Protein AF-A0A7U9T0N3-F1 (afdb_monomer_lite)

Radius of gyration: 20.31 Å; chains: 1; bounding box: 51×36×56 Å

Structure (mmCIF, N/CA/C/O backbone):
data_AF-A0A7U9T0N3-F1
#
_entry.id   AF-A0A7U9T0N3-F1
#
loop_
_atom_site.group_PDB
_atom_site.id
_atom_site.type_symbol
_atom_site.label_atom_id
_atom_site.label_alt_id
_atom_site.label_comp_id
_atom_site.label_asym_id
_atom_site.label_entity_id
_atom_site.label_seq_id
_atom_site.pdbx_PDB_ins_code
_atom_site.Cartn_x
_atom_site.Cartn_y
_atom_site.Cartn_z
_atom_site.occupancy
_atom_site.B_iso_or_equiv
_atom_site.auth_seq_id
_atom_site.auth_comp_id
_atom_site.auth_asym_id
_atom_site.auth_atom_id
_atom_site.pdbx_PDB_model_num
ATOM 1 N N . MET A 1 1 ? -13.710 -21.960 -2.200 1.00 47.28 1 MET A N 1
ATOM 2 C CA . MET A 1 1 ? -12.290 -21.545 -2.191 1.00 47.28 1 MET A CA 1
ATOM 3 C C . MET A 1 1 ? -12.176 -20.287 -3.037 1.00 47.28 1 MET A C 1
ATOM 5 O O . MET A 1 1 ? -12.704 -20.281 -4.141 1.00 47.28 1 MET A O 1
ATOM 9 N N . GLY A 1 2 ? -11.656 -19.196 -2.469 1.00 57.38 2 GLY A N 1
ATOM 10 C CA . GLY A 1 2 ? -11.646 -17.873 -3.105 1.00 57.38 2 GLY A CA 1
ATOM 11 C C . GLY A 1 2 ? -10.720 -17.799 -4.319 1.00 57.38 2 GLY A C 1
ATOM 12 O O . GLY A 1 2 ? -9.798 -18.599 -4.451 1.00 57.38 2 GLY A O 1
ATOM 13 N N . ASN A 1 3 ? -10.980 -16.837 -5.207 1.00 58.38 3 ASN A N 1
ATOM 14 C CA . ASN A 1 3 ? -10.168 -16.592 -6.396 1.00 58.38 3 ASN A CA 1
ATOM 15 C C . ASN A 1 3 ? -8.693 -16.349 -6.009 1.00 58.38 3 ASN A C 1
ATOM 17 O O . ASN A 1 3 ? -8.426 -15.360 -5.326 1.00 58.38 3 ASN A O 1
ATOM 21 N N . PRO A 1 4 ? -7.729 -17.161 -6.486 1.00 61.97 4 PRO A N 1
ATOM 22 C CA . PRO A 1 4 ? -6.305 -16.989 -6.167 1.00 61.97 4 PRO A CA 1
ATOM 23 C C . PRO A 1 4 ? -5.711 -15.691 -6.738 1.00 61.97 4 PRO A C 1
ATOM 25 O O . PRO A 1 4 ? -4.621 -15.277 -6.358 1.00 61.97 4 PRO A O 1
ATOM 28 N N . ASN A 1 5 ? -6.442 -15.028 -7.638 1.00 67.31 5 ASN A N 1
ATOM 29 C CA . ASN A 1 5 ? -6.048 -13.766 -8.258 1.00 67.31 5 ASN A CA 1
ATOM 30 C C . ASN A 1 5 ? -6.403 -12.523 -7.431 1.00 67.31 5 ASN A C 1
ATOM 32 O O . ASN A 1 5 ? -6.028 -11.424 -7.829 1.00 67.31 5 ASN A O 1
ATOM 36 N N . LEU A 1 6 ? -7.147 -12.659 -6.328 1.00 75.12 6 LEU A N 1
ATOM 37 C CA . LEU A 1 6 ? -7.559 -11.526 -5.500 1.00 75.12 6 LEU A CA 1
ATOM 38 C C . LEU A 1 6 ? -6.853 -11.580 -4.147 1.00 75.12 6 LEU A C 1
ATOM 40 O O . LEU A 1 6 ? -6.820 -12.620 -3.493 1.00 75.12 6 LEU A O 1
ATOM 44 N N . LEU A 1 7 ? -6.328 -10.436 -3.711 1.00 80.75 7 LEU A N 1
ATOM 45 C CA . LEU A 1 7 ? -5.857 -10.268 -2.340 1.00 80.75 7 LEU A CA 1
ATOM 46 C C . LEU A 1 7 ? -7.000 -10.560 -1.357 1.00 80.75 7 LEU A C 1
ATOM 48 O O . LEU A 1 7 ? -8.095 -10.008 -1.523 1.00 80.75 7 LEU A O 1
ATOM 52 N N . PRO A 1 8 ? -6.759 -11.371 -0.311 1.00 85.75 8 PRO A N 1
ATOM 53 C CA . PRO A 1 8 ? -7.724 -11.551 0.760 1.00 85.75 8 PRO A CA 1
ATOM 54 C C . PRO A 1 8 ? -8.119 -10.198 1.351 1.00 85.75 8 PRO A C 1
ATOM 56 O O . PRO A 1 8 ? -7.259 -9.364 1.649 1.00 85.75 8 PRO A O 1
ATOM 59 N N . TYR A 1 9 ? -9.420 -9.990 1.561 1.00 81.00 9 TYR A N 1
ATOM 60 C CA . TYR A 1 9 ? -9.926 -8.755 2.167 1.00 81.00 9 TYR A CA 1
ATOM 61 C C . TYR A 1 9 ? -9.268 -8.483 3.526 1.00 81.00 9 TYR A C 1
ATOM 63 O O . TYR A 1 9 ? -8.916 -7.349 3.833 1.00 81.00 9 TYR A O 1
ATOM 71 N N . GLU A 1 10 ? -9.009 -9.536 4.299 1.00 83.81 10 GLU A N 1
ATOM 72 C CA . GLU A 1 10 ? -8.295 -9.464 5.572 1.00 83.81 10 GLU A CA 1
ATOM 73 C C . GLU A 1 10 ? -6.886 -8.869 5.436 1.00 83.81 10 GLU A C 1
ATOM 75 O O . GLU A 1 10 ? -6.474 -8.058 6.262 1.00 83.81 10 GLU A O 1
ATOM 80 N N . THR A 1 11 ? -6.154 -9.197 4.369 1.00 87.00 11 THR A N 1
ATOM 81 C CA . THR A 1 11 ? -4.838 -8.603 4.087 1.00 87.00 11 THR A CA 1
ATOM 82 C C . THR A 1 11 ? -4.963 -7.120 3.761 1.00 87.00 11 THR A C 1
ATOM 84 O O . THR A 1 11 ? -4.166 -6.323 4.241 1.00 87.00 11 THR A O 1
ATOM 87 N N . ILE A 1 12 ? -5.997 -6.718 3.017 1.00 83.44 12 ILE A N 1
ATOM 88 C CA . ILE A 1 12 ? -6.254 -5.301 2.727 1.00 83.44 12 ILE A CA 1
ATOM 89 C C . ILE A 1 12 ? -6.582 -4.549 4.022 1.00 83.44 12 ILE A C 1
ATOM 91 O O . ILE A 1 12 ? -6.028 -3.481 4.265 1.00 83.44 12 ILE A O 1
ATOM 95 N N . VAL A 1 13 ? -7.428 -5.112 4.888 1.00 84.12 13 VAL A N 1
ATOM 96 C CA . VAL A 1 13 ? -7.771 -4.502 6.181 1.00 84.12 13 VAL A CA 1
ATOM 97 C C . VAL A 1 13 ? -6.531 -4.367 7.068 1.00 84.12 13 VAL A C 1
ATOM 99 O O . VAL A 1 13 ? -6.285 -3.280 7.587 1.00 84.12 13 VAL A O 1
ATOM 102 N N . ARG A 1 14 ? -5.707 -5.412 7.192 1.00 85.88 14 ARG A N 1
ATOM 103 C CA . ARG A 1 14 ? -4.446 -5.371 7.956 1.00 85.88 14 ARG A CA 1
ATOM 104 C C . ARG A 1 14 ? -3.454 -4.351 7.397 1.00 85.88 14 ARG A C 1
ATOM 106 O O . ARG A 1 14 ? -2.927 -3.535 8.153 1.00 85.88 14 ARG A O 1
ATOM 113 N N . ALA A 1 15 ? -3.306 -4.294 6.073 1.00 85.62 15 ALA A N 1
ATOM 114 C CA . ALA A 1 15 ? -2.481 -3.287 5.410 1.00 85.62 15 ALA A CA 1
ATOM 115 C C . ALA A 1 15 ? -2.987 -1.871 5.717 1.00 85.62 15 ALA A C 1
ATOM 117 O O . ALA A 1 15 ? -2.204 -0.971 6.012 1.00 85.62 15 ALA A O 1
ATOM 118 N N . THR A 1 16 ? -4.310 -1.670 5.726 1.00 81.44 16 THR A N 1
ATOM 119 C CA . THR A 1 16 ? -4.891 -0.377 6.107 1.00 81.44 16 THR A CA 1
ATOM 120 C C . THR A 1 16 ? -4.729 -0.073 7.592 1.00 81.44 16 THR A C 1
ATOM 122 O O . THR A 1 16 ? -4.608 1.093 7.939 1.00 81.44 16 THR A O 1
ATOM 125 N N . SER A 1 17 ? -4.664 -1.074 8.473 1.00 80.50 17 SER A N 1
ATOM 126 C CA . SER A 1 17 ? -4.380 -0.886 9.903 1.00 80.50 17 SER A CA 1
ATOM 127 C C . SER A 1 17 ? -2.942 -0.429 10.180 1.00 80.50 17 SER A C 1
ATOM 129 O O . SER A 1 17 ? -2.679 0.074 11.273 1.00 80.50 17 SER A O 1
ATOM 131 N N . GLY A 1 18 ? -2.053 -0.521 9.185 1.00 78.81 18 GLY A N 1
ATOM 132 C CA . GLY A 1 18 ? -0.646 -0.135 9.278 1.00 78.81 18 GLY A CA 1
ATOM 133 C C . GLY A 1 18 ? 0.297 -1.303 9.560 1.00 78.81 18 GLY A C 1
ATOM 134 O O . GLY A 1 18 ? 1.427 -1.054 9.966 1.00 78.81 18 GLY A O 1
ATOM 135 N N . GLU A 1 19 ? -0.147 -2.550 9.367 1.00 86.69 19 GLU A N 1
ATOM 136 C CA . GLU A 1 19 ? 0.729 -3.718 9.495 1.00 86.69 19 GLU A CA 1
ATOM 137 C C . GLU A 1 19 ? 1.714 -3.782 8.317 1.00 86.69 19 GLU A C 1
ATOM 139 O O . GLU A 1 19 ? 1.272 -3.884 7.164 1.00 86.69 19 GLU A O 1
ATOM 144 N N . PRO A 1 20 ? 3.033 -3.720 8.570 1.00 83.19 20 PRO A N 1
ATOM 145 C CA . PRO A 1 20 ? 4.031 -3.665 7.507 1.00 83.19 20 PRO A CA 1
ATOM 146 C C . PRO A 1 20 ? 4.044 -4.936 6.649 1.00 83.19 20 PRO A C 1
ATOM 148 O O . PRO A 1 20 ? 4.184 -4.838 5.432 1.00 83.19 20 PRO A O 1
ATOM 151 N N . GLU A 1 21 ? 3.807 -6.109 7.237 1.00 86.38 21 GLU A N 1
ATOM 152 C CA . GLU A 1 21 ? 3.763 -7.397 6.534 1.00 86.38 21 GLU A CA 1
ATOM 153 C C . GLU A 1 21 ? 2.603 -7.448 5.533 1.00 86.38 21 GLU A C 1
ATOM 155 O O . GLU A 1 21 ? 2.735 -7.939 4.412 1.00 86.38 21 GLU A O 1
ATOM 160 N N . ALA A 1 22 ? 1.450 -6.901 5.921 1.00 87.88 22 ALA A N 1
ATOM 161 C CA . ALA A 1 22 ? 0.281 -6.852 5.057 1.00 87.88 22 ALA A CA 1
ATOM 162 C C . ALA A 1 22 ? 0.444 -5.814 3.936 1.00 87.88 22 ALA A C 1
ATOM 164 O O . ALA A 1 22 ? -0.012 -6.047 2.815 1.00 87.88 22 ALA A O 1
ATOM 165 N N . VAL A 1 23 ? 1.106 -4.684 4.213 1.00 84.81 23 VAL A N 1
ATOM 166 C CA . VAL A 1 23 ? 1.457 -3.694 3.182 1.00 84.81 23 VAL A CA 1
ATOM 167 C C . VAL A 1 23 ? 2.415 -4.303 2.158 1.00 84.81 23 VAL A C 1
ATOM 169 O O . VAL A 1 23 ? 2.189 -4.139 0.957 1.00 84.81 23 VAL A O 1
ATOM 172 N N . ASP A 1 24 ? 3.435 -5.033 2.611 1.00 86.94 24 ASP A N 1
ATOM 173 C CA . ASP A 1 24 ? 4.393 -5.692 1.723 1.00 86.94 24 ASP A CA 1
ATOM 174 C C . ASP A 1 24 ? 3.713 -6.742 0.836 1.00 86.94 24 ASP A C 1
ATOM 176 O O . ASP A 1 24 ? 3.906 -6.746 -0.377 1.00 86.94 24 ASP A O 1
ATOM 180 N N . GLU A 1 25 ? 2.800 -7.548 1.386 1.00 89.12 25 GLU A N 1
ATOM 181 C CA . GLU A 1 25 ? 2.046 -8.531 0.600 1.00 89.12 25 GLU A CA 1
ATOM 182 C C . GLU A 1 25 ? 1.167 -7.871 -0.479 1.00 89.12 25 GLU A C 1
ATOM 184 O O . GLU A 1 25 ? 1.086 -8.357 -1.613 1.00 89.12 25 GLU A O 1
ATOM 189 N N . VAL A 1 26 ? 0.545 -6.726 -0.173 1.00 86.31 26 VAL A N 1
ATOM 190 C CA . VAL A 1 26 ? -0.213 -5.942 -1.162 1.00 86.31 26 VAL A CA 1
ATOM 191 C C . VAL A 1 26 ? 0.715 -5.421 -2.263 1.00 86.31 26 VAL A C 1
ATOM 193 O O . VAL A 1 26 ? 0.400 -5.557 -3.449 1.00 86.31 26 VAL A O 1
ATOM 196 N N . LEU A 1 27 ? 1.872 -4.862 -1.902 1.00 85.62 27 LEU A N 1
A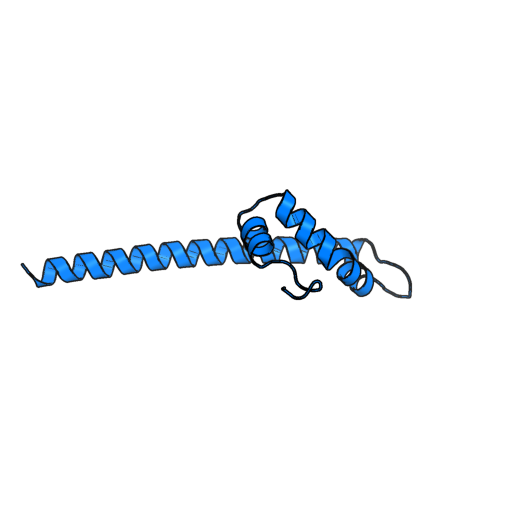TOM 197 C CA . LEU A 1 27 ? 2.866 -4.385 -2.866 1.00 85.62 27 LEU A CA 1
ATOM 198 C C . LEU A 1 27 ? 3.402 -5.528 -3.735 1.00 85.62 27 LEU A C 1
ATOM 200 O O . LEU A 1 27 ? 3.489 -5.381 -4.956 1.00 85.62 27 LEU A O 1
ATOM 204 N N . ARG A 1 28 ? 3.688 -6.686 -3.137 1.00 87.12 28 ARG A N 1
ATOM 205 C CA . ARG A 1 28 ? 4.153 -7.897 -3.818 1.00 87.12 28 ARG A CA 1
ATOM 206 C C . ARG A 1 28 ? 3.118 -8.404 -4.814 1.00 87.12 28 ARG A C 1
ATOM 208 O O . ARG A 1 28 ? 3.470 -8.691 -5.958 1.00 87.12 28 ARG A O 1
ATOM 215 N N . HIS A 1 29 ? 1.846 -8.436 -4.427 1.00 87.31 29 HIS A N 1
ATOM 216 C CA . HIS A 1 29 ? 0.748 -8.845 -5.301 1.00 87.31 29 HIS A CA 1
ATOM 217 C C . HIS A 1 29 ? 0.576 -7.902 -6.504 1.00 87.31 29 HIS A C 1
ATOM 219 O O . HIS A 1 29 ? 0.409 -8.355 -7.639 1.00 87.31 29 HIS A O 1
ATOM 225 N N . TYR A 1 30 ? 0.678 -6.586 -6.293 1.00 85.06 30 TYR A N 1
ATOM 226 C CA . TYR A 1 30 ? 0.571 -5.604 -7.377 1.00 85.06 30 TYR A CA 1
ATOM 227 C C . TYR A 1 30 ? 1.880 -5.370 -8.145 1.00 85.06 30 TYR A C 1
ATOM 229 O O . TYR A 1 30 ? 1.835 -4.768 -9.216 1.00 85.06 30 TYR A O 1
ATOM 237 N N . SER A 1 31 ? 3.021 -5.886 -7.680 1.00 85.19 31 SER A N 1
ATOM 238 C CA . SER A 1 31 ? 4.357 -5.639 -8.251 1.00 85.19 31 SER A CA 1
ATOM 239 C C . SER A 1 31 ? 4.433 -5.874 -9.762 1.00 85.19 31 SER A C 1
ATOM 241 O O . SER A 1 31 ? 4.945 -5.036 -10.502 1.00 85.19 31 SER A O 1
ATOM 243 N N . LYS A 1 32 ? 3.841 -6.970 -10.253 1.00 86.25 32 LYS A N 1
ATOM 244 C CA . LYS A 1 32 ? 3.779 -7.286 -11.686 1.00 86.25 32 LYS A CA 1
ATOM 245 C C . LYS A 1 32 ? 2.997 -6.228 -12.467 1.00 86.25 32 LYS A C 1
ATOM 247 O O . LYS A 1 32 ? 3.419 -5.830 -13.548 1.00 86.25 32 LYS A O 1
ATOM 252 N N . ARG A 1 33 ? 1.875 -5.753 -11.920 1.00 85.31 33 ARG A N 1
ATOM 253 C CA . ARG A 1 33 ? 1.044 -4.715 -12.550 1.00 85.31 33 ARG A CA 1
ATOM 254 C C . ARG A 1 33 ? 1.729 -3.353 -12.523 1.00 85.31 33 ARG A C 1
ATOM 256 O O . ARG A 1 33 ? 1.658 -2.639 -13.515 1.00 85.31 33 ARG A O 1
ATOM 263 N N . ILE A 1 34 ? 2.414 -3.028 -11.426 1.00 85.12 34 ILE A N 1
ATOM 264 C CA . ILE A 1 34 ? 3.206 -1.801 -11.280 1.00 85.12 34 ILE A CA 1
ATOM 265 C C . ILE A 1 34 ? 4.332 -1.792 -12.316 1.00 85.12 34 ILE A C 1
ATOM 267 O O . ILE A 1 34 ? 4.462 -0.818 -13.046 1.00 85.12 34 ILE A O 1
ATOM 271 N N . ARG A 1 35 ? 5.069 -2.901 -12.462 1.00 84.44 35 ARG A N 1
ATOM 272 C CA . ARG A 1 35 ? 6.114 -3.033 -13.486 1.00 84.44 35 ARG A CA 1
ATOM 273 C C . ARG A 1 35 ? 5.576 -2.837 -14.893 1.00 84.44 35 ARG A C 1
ATOM 275 O O . ARG A 1 35 ? 6.157 -2.063 -15.631 1.00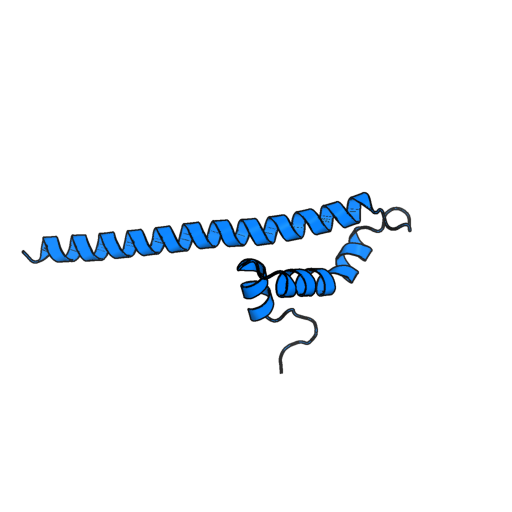 84.44 35 ARG A O 1
ATOM 282 N N . ILE A 1 36 ? 4.465 -3.488 -15.246 1.00 85.44 36 ILE A N 1
ATOM 283 C CA . ILE A 1 36 ? 3.848 -3.330 -16.574 1.00 85.44 36 ILE A CA 1
ATOM 284 C C . ILE A 1 36 ? 3.438 -1.872 -16.820 1.00 85.44 36 ILE A C 1
ATOM 286 O O . ILE A 1 36 ? 3.676 -1.350 -17.901 1.00 85.44 36 ILE A O 1
ATOM 290 N N . ALA A 1 37 ? 2.859 -1.207 -15.817 1.00 83.94 37 ALA A N 1
ATOM 291 C CA . ALA A 1 37 ? 2.459 0.196 -15.914 1.00 83.94 37 ALA A CA 1
ATOM 292 C C . ALA A 1 37 ? 3.645 1.180 -15.934 1.00 83.94 37 ALA A C 1
ATOM 294 O O . ALA A 1 37 ? 3.477 2.313 -16.370 1.00 83.94 37 ALA A O 1
ATOM 295 N N . ALA A 1 38 ? 4.821 0.757 -15.468 1.00 85.25 38 ALA A N 1
ATOM 296 C CA . ALA A 1 38 ? 6.058 1.532 -15.485 1.00 85.25 38 ALA A CA 1
ATOM 297 C C . ALA A 1 38 ? 6.920 1.280 -16.736 1.00 85.25 38 ALA A C 1
ATOM 299 O O . ALA A 1 38 ? 8.014 1.837 -16.838 1.00 85.25 38 ALA A O 1
ATOM 300 N N . ILE A 1 39 ? 6.469 0.434 -17.672 1.00 88.12 39 ILE A N 1
ATOM 301 C CA . ILE A 1 39 ? 7.153 0.250 -18.954 1.00 88.12 39 ILE A CA 1
ATOM 302 C C . ILE A 1 39 ? 6.908 1.486 -19.814 1.00 88.12 39 ILE A C 1
ATOM 304 O O . ILE A 1 39 ? 5.781 1.771 -20.215 1.00 88.12 39 ILE A O 1
ATOM 308 N N . GLU A 1 40 ? 7.990 2.173 -20.148 1.00 81.00 40 GLU A N 1
ATOM 309 C CA . GLU A 1 40 ? 8.018 3.314 -21.048 1.00 81.00 40 GLU A CA 1
ATOM 310 C C . GLU A 1 40 ? 9.098 3.048 -22.103 1.00 81.00 40 GLU A C 1
ATOM 312 O O . GLU A 1 40 ? 10.243 2.738 -21.777 1.00 81.00 40 GLU A O 1
ATOM 317 N N . ASN A 1 41 ? 8.726 3.083 -23.386 1.00 79.88 41 ASN A N 1
ATOM 318 C CA . ASN A 1 41 ? 9.635 2.793 -24.507 1.00 79.88 41 ASN A CA 1
ATOM 319 C C . ASN A 1 41 ? 10.367 1.435 -24.409 1.00 79.88 4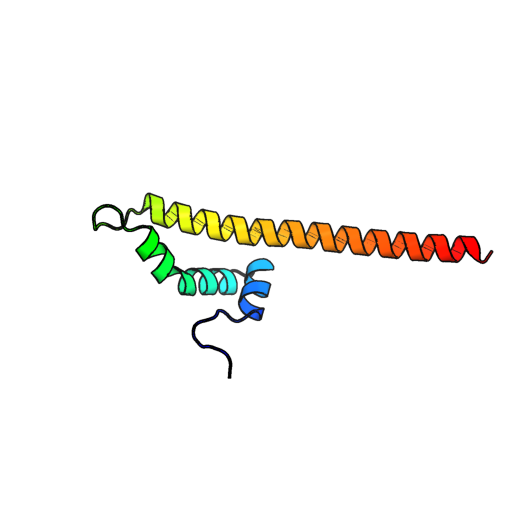1 ASN A C 1
ATOM 321 O O . ASN A 1 41 ? 11.511 1.304 -24.831 1.00 79.88 41 ASN A O 1
ATOM 325 N N . GLY A 1 42 ? 9.721 0.415 -23.831 1.00 81.44 42 GLY A N 1
ATOM 326 C CA . GLY A 1 42 ? 10.303 -0.925 -23.668 1.00 81.44 42 GLY A CA 1
ATOM 327 C C . GLY A 1 42 ? 11.257 -1.075 -22.477 1.00 81.44 42 GLY A C 1
ATOM 328 O O . GLY A 1 42 ? 11.718 -2.184 -22.209 1.00 81.44 42 GLY A O 1
ATOM 329 N N . HIS A 1 43 ? 11.500 -0.004 -21.718 1.00 81.69 43 HIS A N 1
ATOM 330 C CA . HIS A 1 43 ? 12.306 -0.021 -20.502 1.00 81.69 43 HIS A CA 1
ATOM 331 C C . HIS A 1 43 ? 11.441 0.253 -19.272 1.00 81.69 43 HIS A C 1
ATOM 333 O O . HIS A 1 43 ? 10.462 0.991 -19.330 1.00 81.69 43 HIS A O 1
ATOM 339 N N . ILE A 1 44 ? 11.795 -0.349 -18.136 1.00 81.62 44 ILE A N 1
ATOM 340 C CA . ILE A 1 44 ? 11.132 -0.040 -16.866 1.00 81.62 44 ILE A CA 1
ATOM 341 C C . ILE A 1 44 ? 11.692 1.290 -16.367 1.00 81.62 44 ILE A C 1
ATOM 343 O O . ILE A 1 44 ? 12.859 1.368 -15.975 1.00 81.62 44 ILE A O 1
ATOM 347 N N . ASN A 1 45 ? 10.855 2.323 -16.370 1.00 89.06 45 ASN A N 1
ATOM 348 C CA . ASN A 1 45 ? 11.189 3.607 -15.783 1.00 89.06 45 ASN A CA 1
ATOM 349 C C . ASN A 1 45 ? 11.057 3.501 -14.251 1.00 89.06 45 ASN A C 1
ATOM 351 O O . ASN A 1 45 ? 9.950 3.397 -13.715 1.00 89.06 45 ASN A O 1
ATOM 355 N N . ARG A 1 46 ? 12.196 3.504 -13.544 1.00 86.12 46 ARG A N 1
ATOM 356 C CA . ARG A 1 46 ? 12.247 3.367 -12.076 1.00 86.12 46 ARG A CA 1
ATOM 357 C C . ARG A 1 46 ? 11.508 4.493 -11.356 1.00 86.12 46 ARG A C 1
ATOM 359 O O . ARG A 1 46 ? 10.796 4.214 -10.398 1.00 86.12 46 ARG A O 1
ATOM 366 N N . ASP A 1 47 ? 11.596 5.722 -11.861 1.00 87.44 47 ASP A N 1
ATOM 367 C CA . ASP A 1 47 ? 10.894 6.869 -11.276 1.00 87.44 47 ASP A CA 1
ATOM 368 C C . ASP A 1 47 ? 9.374 6.689 -11.372 1.00 87.44 47 ASP A C 1
ATOM 370 O O . ASP A 1 47 ? 8.623 7.010 -10.448 1.00 87.44 47 ASP A O 1
ATOM 374 N N . THR A 1 48 ? 8.911 6.105 -12.479 1.00 85.81 48 THR A N 1
ATOM 375 C CA . THR A 1 48 ? 7.493 5.787 -12.680 1.00 85.81 48 THR A CA 1
ATOM 376 C C . THR A 1 48 ? 7.052 4.632 -11.782 1.00 85.81 48 THR A C 1
ATOM 378 O O . THR A 1 48 ? 5.988 4.707 -11.165 1.00 85.81 48 THR A O 1
ATOM 381 N N . GLU A 1 49 ? 7.872 3.586 -11.647 1.00 87.38 49 GLU A N 1
ATOM 382 C CA . GLU A 1 49 ? 7.608 2.458 -10.748 1.00 87.38 49 GLU A CA 1
ATOM 383 C C . GLU A 1 49 ? 7.454 2.924 -9.290 1.00 87.38 49 GLU A C 1
ATOM 385 O O . GLU A 1 49 ? 6.477 2.572 -8.617 1.00 87.38 49 GLU A O 1
ATOM 390 N N . ASP A 1 50 ? 8.375 3.763 -8.818 1.00 88.25 50 ASP A N 1
ATOM 391 C CA . ASP A 1 50 ? 8.373 4.274 -7.449 1.00 88.25 50 ASP A CA 1
ATOM 392 C C . ASP A 1 50 ? 7.246 5.286 -7.211 1.00 88.25 50 ASP A C 1
ATOM 394 O O . ASP A 1 50 ? 6.605 5.260 -6.155 1.00 88.25 50 ASP A O 1
ATOM 398 N N . ASN A 1 51 ? 6.896 6.101 -8.211 1.00 89.38 51 ASN A N 1
ATOM 399 C CA . ASN A 1 51 ? 5.716 6.963 -8.147 1.00 89.38 51 ASN A CA 1
ATOM 400 C C . ASN A 1 51 ? 4.422 6.140 -8.008 1.00 89.38 51 ASN A C 1
ATOM 402 O O . ASN A 1 51 ? 3.573 6.444 -7.166 1.00 89.38 51 ASN A O 1
ATOM 406 N N . ILE A 1 52 ? 4.268 5.054 -8.774 1.00 87.38 52 ILE A N 1
ATOM 407 C CA . ILE A 1 52 ? 3.094 4.175 -8.669 1.00 87.38 52 ILE A CA 1
ATOM 408 C C . ILE A 1 52 ? 3.029 3.516 -7.280 1.00 87.38 52 ILE A C 1
ATOM 410 O O . ILE A 1 52 ? 1.957 3.513 -6.664 1.00 87.38 52 ILE A O 1
ATOM 414 N N . LYS A 1 53 ? 4.153 3.008 -6.751 1.00 87.81 53 LYS A N 1
ATOM 415 C CA . LYS A 1 53 ? 4.222 2.444 -5.387 1.00 87.81 53 LYS A CA 1
ATOM 416 C C . LYS A 1 53 ? 3.844 3.480 -4.328 1.00 87.81 53 LYS A C 1
ATOM 418 O O . LYS A 1 53 ? 2.990 3.211 -3.484 1.00 87.81 53 LYS A O 1
ATOM 423 N N . SER A 1 54 ? 4.421 4.678 -4.408 1.00 88.12 54 SER A N 1
ATOM 424 C CA . SER A 1 54 ? 4.141 5.781 -3.486 1.00 88.12 54 SER A CA 1
ATOM 425 C C . SER A 1 54 ? 2.661 6.174 -3.504 1.00 88.12 54 SER A C 1
ATOM 427 O O . SER A 1 54 ? 2.026 6.292 -2.454 1.00 88.12 54 SER A O 1
ATOM 429 N N . ARG A 1 55 ? 2.051 6.272 -4.693 1.00 88.50 55 ARG A N 1
ATOM 430 C CA . ARG A 1 55 ? 0.614 6.553 -4.844 1.00 88.50 55 ARG A CA 1
ATOM 431 C C . ARG A 1 55 ? -0.267 5.461 -4.244 1.00 88.50 55 ARG A C 1
ATOM 433 O O . ARG A 1 55 ? -1.285 5.791 -3.634 1.00 88.50 55 ARG A O 1
ATOM 440 N N . LEU A 1 56 ? 0.106 4.189 -4.396 1.00 87.00 56 LEU A N 1
ATOM 441 C CA . LEU A 1 56 ? -0.628 3.063 -3.814 1.00 87.00 56 LEU A CA 1
ATOM 442 C C . LEU A 1 56 ? -0.594 3.111 -2.281 1.00 87.00 56 LEU A C 1
ATOM 444 O O . LEU A 1 56 ? -1.642 3.043 -1.639 1.00 87.00 56 LEU A O 1
ATOM 448 N N . VAL A 1 57 ? 0.588 3.319 -1.697 1.00 85.69 57 VAL A N 1
ATOM 449 C CA . VAL A 1 57 ? 0.758 3.481 -0.246 1.00 85.69 57 VAL A CA 1
ATOM 450 C C . VAL A 1 57 ? -0.022 4.700 0.257 1.00 85.69 57 VAL A C 1
ATOM 452 O O . VAL A 1 57 ? -0.796 4.599 1.210 1.00 85.69 57 VAL A O 1
ATOM 455 N N . ALA A 1 58 ? 0.080 5.840 -0.428 1.00 87.50 58 ALA A N 1
ATOM 456 C CA . ALA A 1 58 ? -0.665 7.046 -0.078 1.00 87.50 58 ALA A CA 1
ATOM 457 C C . ALA A 1 58 ? -2.189 6.835 -0.131 1.00 87.50 58 ALA A C 1
ATOM 459 O O . ALA A 1 58 ? -2.911 7.357 0.720 1.00 87.50 58 ALA A O 1
ATOM 460 N N . ALA A 1 59 ? -2.697 6.071 -1.102 1.00 85.88 59 ALA A N 1
ATOM 461 C CA . ALA A 1 59 ? -4.115 5.733 -1.195 1.00 85.88 59 ALA A CA 1
ATOM 462 C C . ALA A 1 59 ? -4.575 4.842 -0.029 1.00 85.88 59 ALA A C 1
ATOM 464 O O . ALA A 1 59 ? -5.618 5.125 0.565 1.00 85.88 59 ALA A O 1
ATOM 465 N N . LEU A 1 60 ? -3.779 3.835 0.354 1.00 83.88 60 LEU A N 1
ATOM 466 C CA . LEU A 1 60 ? -4.049 2.985 1.522 1.00 83.88 60 LEU A CA 1
ATOM 467 C C . LEU A 1 60 ? -4.119 3.815 2.815 1.00 83.88 60 LEU A C 1
ATOM 469 O O . LEU A 1 60 ? -5.083 3.705 3.576 1.00 83.88 60 LEU A O 1
ATOM 473 N N . PHE A 1 61 ? -3.163 4.725 3.025 1.00 80.44 61 PHE A N 1
ATOM 474 C CA . PHE A 1 61 ? -3.172 5.622 4.185 1.00 80.44 61 PHE A CA 1
ATOM 475 C C . PHE A 1 61 ? -4.340 6.620 4.163 1.00 80.44 61 PHE A C 1
ATOM 477 O O . PHE A 1 61 ? -4.970 6.859 5.197 1.00 80.44 61 PHE A O 1
ATOM 484 N N . LYS A 1 62 ? -4.689 7.189 3.000 1.00 82.12 62 LYS A N 1
ATOM 485 C CA . LYS A 1 62 ? -5.870 8.063 2.866 1.00 82.12 62 LYS A CA 1
ATOM 486 C C . LYS A 1 62 ? -7.162 7.318 3.197 1.00 82.12 62 LYS A C 1
ATOM 488 O O . LYS A 1 62 ? -8.000 7.864 3.916 1.00 82.12 62 LYS A O 1
ATOM 493 N N . PHE A 1 63 ? -7.302 6.075 2.739 1.00 79.31 63 PHE A N 1
ATOM 494 C CA . PHE A 1 63 ? -8.444 5.220 3.057 1.00 79.31 63 PHE A CA 1
ATOM 495 C C . PHE A 1 63 ? -8.556 4.951 4.564 1.00 79.31 63 PHE A C 1
ATOM 497 O O . PHE A 1 63 ? -9.647 5.062 5.128 1.00 79.31 63 PHE A O 1
ATOM 504 N N . LEU A 1 64 ? -7.436 4.693 5.249 1.00 74.12 64 LEU A N 1
ATOM 505 C CA . LEU A 1 64 ? -7.403 4.567 6.710 1.00 74.12 64 LEU A CA 1
ATOM 506 C C . LEU A 1 64 ? -7.859 5.857 7.407 1.00 74.12 64 LEU A C 1
ATOM 508 O O . LEU A 1 64 ? -8.699 5.819 8.309 1.00 74.12 64 LEU A O 1
ATOM 512 N N . LEU A 1 65 ? -7.310 7.009 7.008 1.00 75.06 65 LEU A N 1
ATOM 513 C CA . LEU A 1 65 ? -7.644 8.302 7.611 1.00 75.06 65 LEU A CA 1
ATOM 514 C C . LEU A 1 65 ? -9.121 8.650 7.419 1.00 75.06 65 LEU A C 1
ATOM 516 O O . LEU A 1 65 ? -9.770 9.110 8.362 1.00 75.06 65 LEU A O 1
ATOM 520 N N . MET A 1 66 ? -9.660 8.402 6.225 1.00 71.94 66 MET A N 1
ATOM 521 C CA . MET A 1 66 ? -11.081 8.566 5.936 1.00 71.94 66 MET A CA 1
ATOM 522 C C . MET A 1 66 ? -11.924 7.642 6.818 1.00 71.94 66 MET A C 1
ATOM 524 O O . MET A 1 66 ? -12.773 8.137 7.558 1.00 71.94 66 MET A O 1
ATOM 528 N N . ASN A 1 67 ? -11.637 6.337 6.857 1.00 70.94 67 ASN A N 1
ATOM 529 C CA . ASN A 1 67 ? -12.361 5.393 7.717 1.00 70.94 67 ASN A CA 1
ATOM 530 C C . ASN A 1 67 ? -12.324 5.775 9.201 1.00 70.94 67 ASN A C 1
ATOM 532 O O . ASN A 1 67 ? -13.347 5.716 9.884 1.00 70.94 67 ASN A O 1
ATOM 536 N N . ARG A 1 68 ? -11.178 6.238 9.715 1.00 69.56 68 ARG A N 1
ATOM 537 C CA . ARG A 1 68 ? -11.082 6.734 11.097 1.00 69.56 68 ARG A CA 1
ATOM 538 C C . ARG A 1 68 ? -11.975 7.952 11.334 1.00 69.56 68 ARG A C 1
ATOM 540 O O . ARG A 1 68 ? -12.624 8.023 12.378 1.00 69.56 68 ARG A O 1
ATOM 547 N N . LYS A 1 69 ? -12.025 8.903 10.394 1.00 71.38 69 LYS A N 1
ATOM 548 C CA . LYS A 1 69 ? -12.912 10.077 10.483 1.00 71.38 69 LYS A CA 1
ATOM 549 C C . LYS A 1 69 ? -14.386 9.664 10.478 1.00 71.38 69 LYS A C 1
ATOM 551 O O . LYS A 1 69 ? -15.133 10.125 11.340 1.00 71.38 69 LYS A O 1
ATOM 556 N N . TYR A 1 70 ? -14.784 8.748 9.594 1.00 67.38 70 TYR A N 1
ATOM 557 C CA . TYR A 1 70 ? -16.155 8.229 9.541 1.00 67.38 70 TYR A CA 1
ATOM 558 C C . TYR A 1 70 ? -16.544 7.481 10.821 1.00 67.38 70 TYR A C 1
ATOM 560 O O . TYR A 1 70 ? -17.594 7.763 11.394 1.00 67.38 70 TYR A O 1
ATOM 568 N N . LYS A 1 71 ? -15.679 6.604 11.346 1.00 67.44 71 LYS A N 1
ATOM 569 C CA . LYS A 1 71 ? -15.944 5.866 12.594 1.00 67.44 71 LYS A CA 1
ATOM 570 C C . LYS A 1 71 ? -16.111 6.805 13.796 1.00 67.44 71 LYS A C 1
ATOM 572 O O . LYS A 1 71 ? -17.026 6.626 14.598 1.00 67.44 71 LYS A O 1
ATOM 577 N N . LYS A 1 72 ? -15.272 7.846 13.897 1.00 71.12 72 LYS A N 1
ATOM 578 C CA . LYS A 1 72 ? -15.409 8.893 14.926 1.00 71.12 72 LYS A CA 1
ATOM 579 C C . LYS A 1 72 ? -16.727 9.656 14.780 1.00 71.12 72 LYS A C 1
ATOM 581 O O . LYS A 1 72 ? -17.437 9.816 15.770 1.00 71.12 72 LYS A O 1
ATOM 586 N N . SER A 1 73 ? -17.077 10.066 13.561 1.00 70.19 73 SER A N 1
ATOM 587 C CA . SER A 1 73 ? -18.333 10.770 13.273 1.00 70.19 73 SER A CA 1
ATOM 588 C C . SER A 1 73 ? -19.564 9.939 13.656 1.00 70.19 73 SER A C 1
ATOM 590 O O . SER A 1 73 ? -20.427 10.432 14.379 1.00 70.19 73 SER A O 1
ATOM 592 N N . LEU A 1 74 ? -19.597 8.654 13.290 1.00 69.81 74 LEU A N 1
ATOM 593 C CA . LEU A 1 74 ? -20.681 7.731 13.647 1.00 69.81 74 LEU A CA 1
ATOM 594 C C . LEU A 1 74 ? -20.805 7.539 15.164 1.00 69.81 74 LEU A C 1
ATOM 596 O O . LEU A 1 74 ? -21.909 7.595 15.703 1.00 69.81 74 LEU A O 1
ATOM 600 N N . SER A 1 75 ? -19.681 7.389 15.874 1.00 73.75 75 SER A N 1
ATOM 601 C CA . SER A 1 75 ? -19.690 7.277 17.341 1.00 73.75 75 SER A CA 1
ATOM 602 C C . SER A 1 75 ? -20.207 8.547 18.030 1.00 73.75 75 SER A C 1
ATOM 604 O O . SER A 1 75 ? -20.873 8.474 19.062 1.00 73.75 75 SER A O 1
ATOM 606 N N . PHE A 1 76 ? -19.944 9.718 17.443 1.00 75.62 76 PHE A N 1
ATOM 607 C CA . PHE A 1 76 ? -20.433 11.000 17.943 1.00 75.62 76 PHE A CA 1
ATOM 608 C C . PHE A 1 76 ? -21.930 11.180 17.667 1.00 75.62 76 PHE A C 1
ATOM 610 O O . PHE A 1 76 ? -22.673 11.623 18.543 1.00 75.62 76 PHE A O 1
ATOM 617 N N . LEU A 1 77 ? -22.392 10.780 16.478 1.00 73.75 77 LEU A N 1
ATOM 618 C CA . LEU A 1 77 ? -23.806 10.824 16.109 1.00 73.75 77 LEU A CA 1
ATOM 619 C C . LEU A 1 77 ? -24.642 9.893 16.999 1.00 73.75 77 LEU A C 1
ATOM 621 O O . LEU A 1 77 ? -25.669 10.317 17.523 1.00 73.75 77 LEU A O 1
ATOM 625 N N . GLY A 1 78 ? -24.160 8.671 17.250 1.00 76.81 78 GLY A N 1
ATOM 626 C CA . GLY A 1 78 ? -24.810 7.717 18.154 1.00 76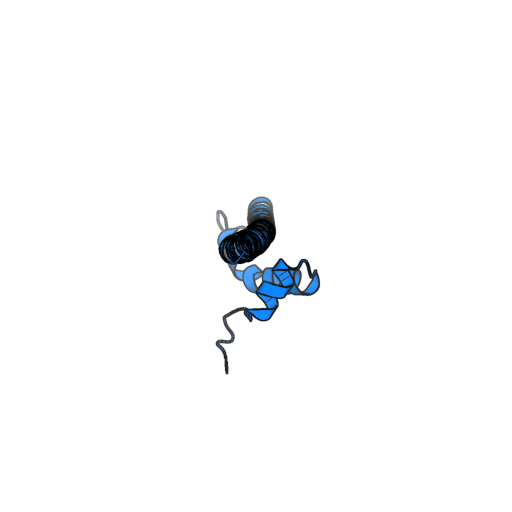.81 78 GLY A CA 1
ATOM 627 C C . GLY A 1 78 ? -24.954 8.258 19.580 1.00 76.81 78 GLY A C 1
ATOM 628 O O . GLY A 1 78 ? -26.038 8.194 20.157 1.00 76.81 78 GLY A O 1
ATOM 629 N N . LYS A 1 79 ? -23.902 8.895 20.117 1.00 77.38 79 LYS A N 1
ATOM 630 C CA . LYS A 1 79 ? -23.956 9.571 21.427 1.00 77.38 79 LYS A CA 1
ATOM 631 C C . LYS A 1 79 ? -24.962 10.724 21.452 1.00 77.38 79 LYS A C 1
ATOM 633 O O . LYS A 1 79 ? -25.689 10.865 22.430 1.00 77.38 79 LYS A O 1
ATOM 638 N N . ARG A 1 80 ? -25.042 11.533 20.387 1.00 78.19 80 ARG A N 1
ATOM 639 C CA . ARG A 1 80 ? -26.030 12.625 20.289 1.00 78.19 80 ARG A CA 1
ATOM 640 C C . ARG A 1 80 ? -27.466 12.111 20.249 1.00 78.19 80 ARG A C 1
ATOM 642 O O . ARG A 1 80 ? -28.328 12.722 20.870 1.00 78.19 80 ARG A O 1
ATOM 649 N N . ILE A 1 81 ? -27.722 11.023 19.526 1.00 78.62 81 ILE A N 1
ATOM 650 C CA . ILE A 1 81 ? -29.059 10.422 19.435 1.00 78.62 81 ILE A CA 1
ATOM 651 C C . ILE A 1 81 ? -29.480 9.858 20.796 1.00 78.62 81 ILE A C 1
ATOM 653 O O . ILE A 1 81 ? -3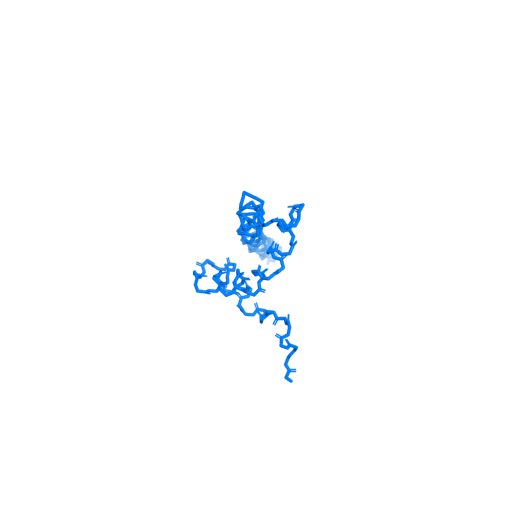0.572 10.173 21.257 1.00 78.62 81 ILE A O 1
ATOM 657 N N . TYR A 1 82 ? -28.598 9.110 21.467 1.00 70.00 82 TYR A N 1
ATOM 658 C CA . TYR A 1 82 ? -28.858 8.567 22.805 1.00 70.00 82 TYR A CA 1
ATOM 659 C C . TYR A 1 82 ? -29.165 9.669 23.831 1.00 70.00 82 TYR A C 1
ATOM 661 O O . TYR A 1 82 ? -30.168 9.609 24.537 1.00 70.00 82 TYR A O 1
ATOM 669 N N . ASN A 1 83 ? -28.346 10.723 23.862 1.00 71.62 83 ASN A N 1
ATOM 670 C CA . ASN A 1 83 ? -28.507 11.817 24.821 1.00 71.62 83 ASN A CA 1
ATOM 671 C C . ASN A 1 83 ? -29.787 12.637 24.549 1.00 71.62 83 ASN A C 1
ATOM 673 O O . ASN A 1 83 ? -30.515 12.999 25.466 1.00 71.62 83 ASN A O 1
ATOM 677 N N . LYS A 1 84 ? -30.137 12.848 23.270 1.00 74.19 84 LYS A N 1
ATOM 678 C CA . LYS A 1 84 ? -31.400 13.500 22.886 1.00 74.19 84 LYS A CA 1
ATOM 679 C C . LYS A 1 84 ? -32.633 12.645 23.208 1.00 74.19 84 LYS A C 1
ATOM 681 O O . LYS A 1 84 ? -33.696 13.206 23.449 1.00 74.19 84 LYS A O 1
ATOM 686 N N . ALA A 1 85 ? -32.509 11.316 23.193 1.00 71.50 85 ALA A N 1
ATOM 687 C CA . ALA A 1 85 ? -33.585 10.418 23.600 1.00 71.50 85 ALA A CA 1
ATOM 688 C C . ALA A 1 85 ? -33.827 10.486 25.115 1.00 71.50 85 ALA A C 1
ATOM 690 O O . ALA A 1 85 ? -34.976 10.587 25.514 1.00 71.50 85 ALA A O 1
ATOM 691 N N . GLN A 1 86 ? -32.777 10.517 25.944 1.00 57.84 86 GLN A N 1
ATOM 692 C CA . GLN A 1 86 ? -32.900 10.646 27.405 1.00 57.84 86 GLN A CA 1
ATOM 693 C C . GLN A 1 86 ? -33.589 11.947 27.839 1.00 57.84 86 GLN A C 1
ATOM 695 O O . GLN A 1 86 ? -34.527 11.889 28.619 1.00 57.84 86 GLN A O 1
ATOM 700 N N . ILE A 1 87 ? -33.219 13.086 27.245 1.00 66.00 87 ILE A N 1
ATOM 701 C CA . ILE A 1 87 ? -33.826 14.401 27.544 1.00 66.00 87 ILE A CA 1
ATOM 702 C C . ILE A 1 87 ? -35.319 14.471 27.156 1.00 66.00 87 ILE A C 1
ATOM 704 O O . ILE A 1 87 ? -36.040 15.339 27.625 1.00 66.00 87 ILE A O 1
ATOM 708 N N . LYS A 1 88 ? -35.803 13.591 26.266 1.00 63.28 88 LYS A N 1
ATOM 709 C CA . LYS A 1 88 ?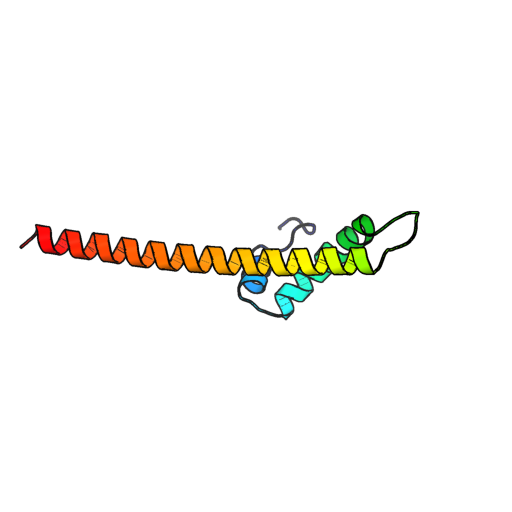 -37.208 13.585 25.816 1.00 63.28 88 LYS A CA 1
ATOM 710 C C . LYS A 1 88 ? -38.131 12.749 26.719 1.00 63.28 88 LYS A C 1
ATOM 712 O O . LYS A 1 88 ? -39.340 12.770 26.510 1.00 63.28 88 LYS A O 1
ATOM 717 N N . TRP A 1 89 ? -37.569 11.985 27.653 1.00 45.81 89 TRP A N 1
ATOM 718 C CA . TRP A 1 89 ? -38.311 11.091 28.550 1.00 45.81 89 TRP A CA 1
ATOM 719 C C . TRP A 1 89 ? -38.199 11.489 30.035 1.00 45.81 89 TRP A C 1
ATOM 721 O O . TRP A 1 89 ? -38.634 10.719 30.887 1.00 45.81 89 TRP A O 1
ATOM 731 N N . GLU A 1 90 ? -37.660 12.676 30.325 1.00 50.56 90 GLU A N 1
ATOM 732 C CA . GLU A 1 90 ? -37.785 13.401 31.604 1.00 50.56 90 GLU A CA 1
ATOM 733 C C . GLU A 1 90 ? -38.715 14.607 31.419 1.00 50.56 90 GLU A C 1
ATOM 735 O O . GLU A 1 90 ? -39.477 14.909 32.363 1.00 50.56 90 GLU A O 1
#

pLDDT: mean 78.86, std 9.83, range [45.81, 89.38]

Secondary structure (DSSP, 8-state):
---TTS--HHHHHHHHHT-HHHHHHHHHHHHHHHHHHTEETTEE-HHHHHHHHHHHHHHHHHHHHHHHHHHHHHHHHHHHHHHHHHTT--

Sequence (90 aa):
MGNPNLLPYETIVRATSGEPEAVDEVLRHYSKRIRIAAIENGHINRDTEDNIKSRLVAALFKFLLMNRKYKKSLSFLGKRIYNKAQIKWE

Foldseek 3Di:
DDDPLDDDVVLLVCVLVVNPVSLVVVCVSCVVVLQVQQQDPNDRDVVSSVVVSVVVSVVSPVVSVVVVVVVVVVVVVVVVVVVVVVVVVD